Protein AF-A0A9Q3JT53-F1 (afdb_monomer_lite)

Radius of gyration: 22.78 Å; chains: 1; bounding box: 54×44×47 Å

Structure (mmCIF, N/CA/C/O backbone):
data_AF-A0A9Q3JT53-F1
#
_entry.id   AF-A0A9Q3JT53-F1
#
loop_
_atom_site.group_PDB
_atom_site.id
_atom_site.type_symbol
_atom_site.label_atom_id
_atom_site.label_alt_id
_atom_site.label_comp_id
_atom_site.label_asym_id
_atom_site.label_entity_id
_atom_site.label_seq_id
_atom_site.pdbx_PDB_ins_code
_atom_site.Cartn_x
_atom_site.Cartn_y
_atom_site.Cartn_z
_atom_site.occupancy
_atom_site.B_iso_or_equiv
_atom_site.auth_seq_id
_atom_site.auth_comp_id
_atom_site.auth_asym_id
_atom_site.auth_atom_id
_atom_site.pdbx_PDB_model_num
ATOM 1 N N . MET A 1 1 ? -17.842 -10.580 18.978 1.00 43.34 1 MET A N 1
ATOM 2 C CA . MET A 1 1 ? -16.902 -10.004 17.994 1.00 43.34 1 MET A CA 1
ATOM 3 C C . MET A 1 1 ? -15.618 -9.656 18.729 1.00 43.34 1 MET A C 1
ATOM 5 O O . MET A 1 1 ? -15.675 -8.853 19.647 1.00 43.34 1 MET A O 1
ATOM 9 N N . SER A 1 2 ? -14.497 -10.310 18.421 1.00 56.97 2 SER A N 1
ATOM 10 C CA . SER A 1 2 ? -13.197 -9.934 19.000 1.00 56.97 2 SER A CA 1
ATOM 11 C C . SER A 1 2 ? -12.789 -8.580 18.414 1.00 56.97 2 SER A C 1
ATOM 13 O O . SER A 1 2 ? -12.645 -8.465 17.197 1.00 56.97 2 SER A O 1
ATOM 15 N N . SER A 1 3 ? -12.654 -7.548 19.250 1.00 68.75 3 SER A N 1
ATOM 16 C CA . SER A 1 3 ? -12.207 -6.220 18.822 1.00 68.75 3 SER A CA 1
ATOM 17 C C . SER A 1 3 ? -10.694 -6.241 18.617 1.00 68.75 3 SER A C 1
ATOM 19 O O . SER A 1 3 ? -9.916 -5.879 19.500 1.00 68.75 3 SER A O 1
ATOM 21 N N . LYS A 1 4 ? -10.258 -6.725 17.454 1.00 84.19 4 LYS A N 1
ATOM 22 C CA . LYS A 1 4 ? -8.870 -6.545 17.032 1.00 84.19 4 LYS A CA 1
ATOM 23 C C . LYS A 1 4 ? -8.646 -5.056 16.781 1.00 84.19 4 LYS A C 1
ATOM 25 O O . LYS A 1 4 ? -9.395 -4.443 16.024 1.00 84.19 4 LYS A O 1
ATOM 30 N N . VAL A 1 5 ? -7.631 -4.482 17.420 1.00 91.19 5 VAL A N 1
ATOM 31 C CA . VAL A 1 5 ? -7.213 -3.101 17.158 1.00 91.19 5 VAL A CA 1
ATOM 32 C C . VAL A 1 5 ? -6.605 -3.051 15.756 1.00 91.19 5 VAL A C 1
AT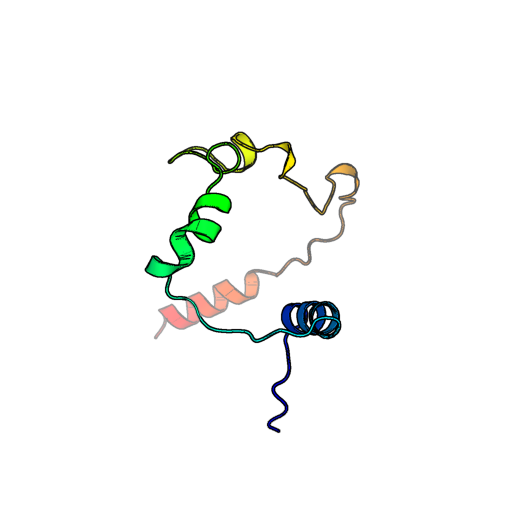OM 34 O O . VAL A 1 5 ? -5.667 -3.791 15.460 1.00 91.19 5 VAL A O 1
ATOM 37 N N . LEU A 1 6 ? -7.174 -2.222 14.880 1.00 91.62 6 LEU A N 1
ATOM 38 C CA . LEU A 1 6 ? -6.678 -2.022 13.519 1.00 91.62 6 LEU A CA 1
ATOM 39 C C . LEU A 1 6 ? -5.501 -1.043 13.520 1.00 91.62 6 LEU A C 1
ATOM 41 O O . LEU A 1 6 ? -5.475 -0.077 14.278 1.00 91.62 6 LEU A O 1
ATOM 45 N N . THR A 1 7 ? -4.542 -1.268 12.626 1.00 95.06 7 THR A N 1
ATOM 46 C CA . THR A 1 7 ? -3.517 -0.261 12.313 1.00 95.06 7 THR A CA 1
ATOM 47 C C . THR A 1 7 ? -4.139 0.933 11.581 1.00 95.06 7 THR A C 1
ATOM 49 O O . THR A 1 7 ? -5.185 0.789 10.949 1.00 95.06 7 THR A O 1
ATOM 52 N N . LEU A 1 8 ? -3.470 2.093 11.581 1.00 93.69 8 LEU A N 1
ATOM 53 C CA . LEU A 1 8 ? -3.948 3.294 10.872 1.00 93.69 8 LEU A CA 1
ATOM 54 C C . LEU A 1 8 ? -4.263 3.019 9.395 1.00 93.69 8 LEU A C 1
ATOM 56 O O . LEU A 1 8 ? -5.311 3.413 8.893 1.00 93.69 8 LEU A O 1
ATOM 60 N N . ARG A 1 9 ? -3.385 2.272 8.710 1.00 94.00 9 ARG A N 1
ATOM 61 C CA . ARG A 1 9 ? -3.596 1.889 7.309 1.00 94.00 9 ARG A CA 1
ATOM 62 C C . ARG A 1 9 ? -4.844 1.024 7.152 1.00 94.00 9 ARG A C 1
ATOM 64 O O . ARG A 1 9 ? -5.626 1.259 6.241 1.00 94.00 9 ARG A O 1
ATOM 71 N N . GLN A 1 10 ? -5.035 0.031 8.019 1.00 94.62 10 GLN A N 1
ATOM 72 C CA . GLN A 1 10 ? -6.223 -0.821 7.967 1.00 94.62 10 GLN A CA 1
ATOM 73 C C . GLN A 1 10 ? -7.499 -0.025 8.243 1.00 94.62 10 GLN A C 1
ATOM 75 O O . GLN A 1 10 ? -8.460 -0.205 7.511 1.00 94.62 10 GLN A O 1
ATOM 80 N N . ALA A 1 11 ? -7.502 0.867 9.237 1.00 94.31 11 ALA A N 1
ATOM 81 C CA . ALA A 1 11 ? -8.659 1.697 9.565 1.00 94.31 11 ALA A CA 1
ATOM 82 C C . ALA A 1 11 ? -9.073 2.592 8.387 1.00 94.31 11 ALA A C 1
ATOM 84 O O . ALA A 1 11 ? -10.230 2.555 7.983 1.00 94.31 11 ALA A O 1
ATOM 85 N N . HIS A 1 12 ? -8.113 3.289 7.771 1.00 95.25 12 HIS A N 1
ATOM 86 C CA . HIS A 1 12 ? -8.366 4.137 6.603 1.00 95.25 12 HIS A CA 1
ATOM 87 C C . HIS A 1 12 ? -8.972 3.351 5.428 1.00 95.25 12 HIS A C 1
ATOM 89 O O . HIS A 1 12 ? -9.934 3.784 4.802 1.00 95.25 12 HIS A O 1
ATOM 95 N N . TRP A 1 13 ? -8.438 2.159 5.131 1.00 96.00 13 TRP A N 1
ATOM 96 C CA . TRP A 1 13 ? -9.004 1.315 4.074 1.00 96.00 13 TRP A CA 1
ATOM 97 C C . TRP A 1 13 ? -10.359 0.714 4.447 1.00 96.00 13 TRP A C 1
ATOM 99 O O . TRP A 1 13 ? -11.197 0.563 3.568 1.00 96.00 13 TRP A O 1
ATOM 109 N N . VAL A 1 14 ? -10.589 0.361 5.714 1.00 94.00 14 VAL A N 1
ATOM 110 C CA . VAL A 1 14 ? -11.886 -0.160 6.173 1.00 94.00 14 VAL A CA 1
ATOM 111 C C . VAL A 1 14 ? -12.971 0.902 6.045 1.00 94.00 14 VAL A C 1
ATOM 113 O O . VAL A 1 14 ? -14.056 0.577 5.578 1.00 94.00 14 VAL A O 1
ATOM 116 N N . GLU A 1 15 ? -12.674 2.150 6.405 1.00 94.69 15 GLU A N 1
ATOM 117 C CA . GLU A 1 15 ? -13.591 3.279 6.240 1.00 94.69 15 GLU A CA 1
ATOM 118 C C . GLU A 1 15 ? -13.993 3.442 4.771 1.00 94.69 15 GLU A C 1
ATOM 120 O O . GLU A 1 15 ? -15.174 3.342 4.449 1.00 94.69 15 GLU A O 1
ATOM 125 N N . PHE A 1 16 ? -13.013 3.540 3.868 1.00 95.94 16 PHE A N 1
ATOM 126 C CA . PHE A 1 16 ? -13.267 3.642 2.428 1.00 95.94 16 PHE A CA 1
ATOM 127 C C . PHE A 1 16 ? -14.052 2.447 1.870 1.00 95.94 16 PHE A C 1
ATOM 129 O O . PHE 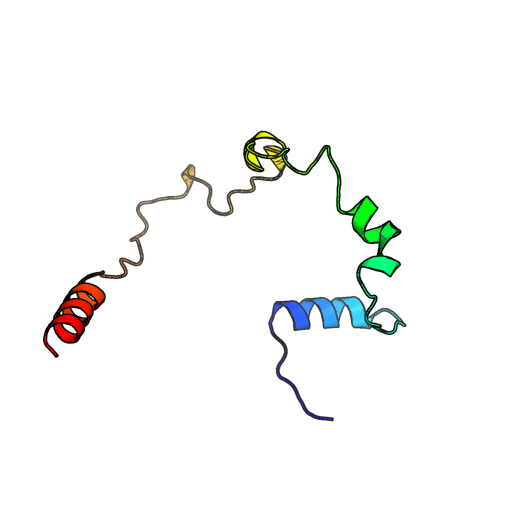A 1 16 ? -14.989 2.599 1.093 1.00 95.94 16 PHE A O 1
ATOM 136 N N . LEU A 1 17 ? -13.668 1.228 2.249 1.00 96.00 17 LEU A N 1
ATOM 137 C CA . LEU A 1 17 ? -14.291 0.027 1.710 1.00 96.00 17 LEU A CA 1
ATOM 138 C C . LEU A 1 17 ? -15.702 -0.208 2.266 1.00 96.00 17 LEU A C 1
ATOM 140 O O . LEU A 1 17 ? -16.485 -0.898 1.618 1.00 96.00 17 LEU A O 1
ATOM 144 N N . SER A 1 18 ? -16.045 0.361 3.427 1.00 94.56 18 SER A N 1
ATOM 145 C CA . SER A 1 18 ? -17.355 0.178 4.070 1.00 94.56 18 SER A CA 1
ATOM 146 C C . SER A 1 18 ? -18.541 0.651 3.222 1.00 94.56 18 SER A C 1
ATOM 148 O O . SER A 1 18 ? -19.657 0.173 3.413 1.00 94.56 18 SER A O 1
ATOM 150 N N . GLU A 1 19 ? -18.293 1.529 2.249 1.00 97.56 19 GLU A N 1
ATOM 151 C CA . GLU A 1 19 ? -19.290 2.033 1.301 1.00 97.56 19 GLU A CA 1
ATOM 152 C C . GLU A 1 19 ? -19.717 0.987 0.257 1.00 97.56 19 GLU A C 1
ATOM 154 O O . GLU A 1 19 ? -20.740 1.143 -0.411 1.00 97.56 19 GLU A O 1
ATOM 159 N N . PHE A 1 20 ? -18.955 -0.099 0.110 1.00 97.50 20 PHE A N 1
ATOM 160 C CA . PHE A 1 20 ? -19.171 -1.112 -0.915 1.00 97.50 20 PHE A CA 1
ATOM 161 C C . PHE A 1 20 ? -19.697 -2.416 -0.312 1.00 97.50 20 PHE A C 1
ATOM 163 O O . PHE A 1 20 ? -19.341 -2.819 0.795 1.00 97.50 20 PHE A O 1
ATOM 170 N N . HIS A 1 21 ? -20.503 -3.145 -1.085 1.00 96.88 21 HIS A N 1
ATOM 171 C CA . HIS A 1 21 ? -20.894 -4.507 -0.737 1.00 96.88 21 HIS A CA 1
ATOM 172 C C . HIS A 1 21 ? -19.912 -5.504 -1.361 1.00 96.88 21 HIS A C 1
ATOM 174 O O . HIS A 1 21 ? -19.980 -5.792 -2.555 1.00 96.88 21 HIS A O 1
ATOM 180 N N . PHE A 1 22 ? -18.973 -6.015 -0.565 1.00 95.12 22 PHE A N 1
ATOM 181 C CA . PHE A 1 22 ? -17.923 -6.916 -1.042 1.00 95.12 22 PHE A CA 1
ATOM 182 C C . PHE A 1 22 ? -17.553 -7.969 0.007 1.00 95.12 22 PHE A C 1
ATOM 184 O O . PHE A 1 22 ? -17.935 -7.898 1.174 1.00 95.12 22 PHE A O 1
ATOM 191 N N . THR A 1 23 ? -16.795 -8.977 -0.417 1.00 96.19 23 THR A N 1
ATOM 192 C CA . THR A 1 23 ? -16.208 -9.992 0.463 1.00 96.19 23 THR A CA 1
ATOM 193 C C . THR A 1 23 ? -14.731 -10.134 0.122 1.00 96.19 23 THR A C 1
ATOM 195 O O . THR A 1 23 ? -14.376 -10.297 -1.044 1.00 96.19 23 THR A O 1
ATOM 198 N N . ILE A 1 24 ? -13.858 -10.065 1.130 1.00 92.81 24 ILE A N 1
ATOM 199 C CA . ILE A 1 24 ? -12.416 -10.261 0.941 1.00 92.81 24 ILE A CA 1
ATOM 200 C C . ILE A 1 24 ? -12.118 -11.756 0.986 1.00 92.81 24 ILE A C 1
ATOM 202 O O . ILE A 1 24 ? -12.234 -12.388 2.035 1.00 92.81 24 ILE A O 1
ATOM 206 N N . THR A 1 25 ? -11.682 -12.311 -0.140 1.00 95.44 25 THR A N 1
ATOM 207 C CA . THR A 1 25 ? -11.232 -13.702 -0.246 1.00 95.44 25 THR A CA 1
ATOM 208 C C . THR A 1 25 ? -9.757 -13.753 -0.616 1.00 95.44 25 THR A C 1
ATOM 210 O O . THR A 1 25 ? -9.313 -13.041 -1.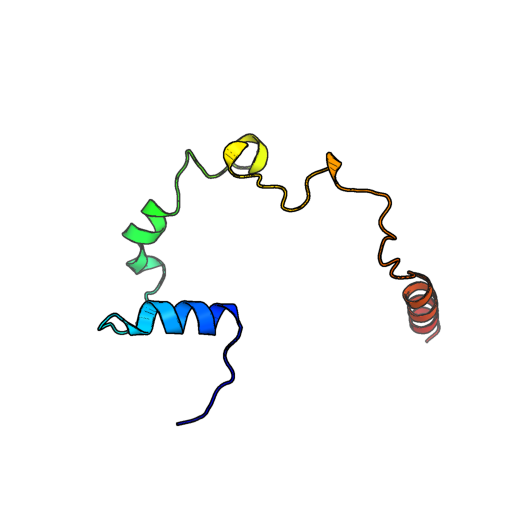517 1.00 95.44 25 THR A O 1
ATOM 213 N N . TYR A 1 26 ? -8.991 -14.618 0.047 1.00 94.81 26 TYR A N 1
ATOM 214 C CA . TYR A 1 26 ? -7.603 -14.868 -0.332 1.00 94.81 26 TYR A CA 1
ATOM 215 C C . TYR A 1 26 ? -7.534 -15.520 -1.720 1.00 94.81 26 TYR A C 1
ATOM 217 O O . TYR A 1 26 ? -8.188 -16.534 -1.963 1.00 94.81 26 TYR A O 1
ATOM 225 N N . CYS A 1 27 ? -6.713 -14.957 -2.608 1.00 93.06 27 CYS A N 1
ATOM 226 C CA . CYS A 1 27 ? -6.421 -15.528 -3.917 1.00 93.06 27 CYS A CA 1
ATOM 227 C C . CYS A 1 27 ? -4.946 -15.965 -3.965 1.00 93.06 27 CYS A C 1
ATOM 229 O O . CYS A 1 27 ? -4.060 -15.116 -3.824 1.00 93.06 27 CYS A O 1
ATOM 231 N N . PRO A 1 28 ? -4.654 -17.265 -4.152 1.00 95.38 28 PRO A N 1
ATOM 232 C CA . PRO A 1 28 ? -3.292 -17.743 -4.355 1.00 95.38 28 PRO A CA 1
ATOM 233 C C . PRO A 1 28 ? -2.642 -17.073 -5.569 1.00 95.38 28 PRO A C 1
ATOM 235 O O . PRO A 1 28 ? -3.275 -16.930 -6.613 1.00 95.38 28 PRO A O 1
ATOM 238 N N . GLY A 1 29 ? -1.349 -16.747 -5.482 1.00 91.06 29 GLY A N 1
ATOM 239 C CA . GLY A 1 29 ? -0.640 -15.995 -6.529 1.00 91.06 29 GLY A CA 1
ATOM 240 C C . GLY A 1 29 ? -0.735 -16.604 -7.936 1.00 91.06 29 GLY A C 1
ATOM 241 O O . GLY A 1 29 ? -0.851 -15.870 -8.910 1.00 91.06 29 GLY A O 1
ATOM 242 N N . ARG A 1 30 ? -0.792 -17.941 -8.055 1.00 90.88 30 ARG A N 1
ATOM 243 C CA . ARG A 1 30 ? -0.974 -18.628 -9.350 1.00 90.88 30 ARG A CA 1
ATOM 244 C C . ARG A 1 30 ? -2.299 -18.258 -10.038 1.00 90.88 30 ARG A C 1
ATOM 246 O O . ARG A 1 30 ? -2.336 -18.218 -11.262 1.00 90.88 30 ARG A O 1
ATOM 253 N N . LEU A 1 31 ? -3.357 -17.994 -9.269 1.00 92.88 31 LEU A N 1
ATOM 254 C CA . LEU A 1 31 ? -4.680 -17.597 -9.769 1.00 92.88 31 LEU A CA 1
ATOM 255 C C . LEU A 1 31 ? -4.821 -16.075 -9.922 1.00 92.88 31 LEU A C 1
ATOM 257 O O . LEU A 1 31 ? -5.708 -15.600 -10.626 1.00 92.88 31 LEU A O 1
ATOM 261 N N . ALA A 1 32 ? -3.924 -15.301 -9.313 1.00 91.81 32 ALA A N 1
ATOM 262 C CA . ALA A 1 32 ? -3.885 -13.846 -9.400 1.00 91.81 32 ALA A CA 1
ATOM 263 C C . ALA A 1 32 ? -3.126 -13.345 -10.649 1.00 91.81 32 ALA A C 1
ATOM 265 O O . ALA A 1 32 ? -2.514 -12.282 -10.612 1.00 91.81 32 ALA A O 1
ATOM 266 N N . THR A 1 33 ? -3.154 -14.088 -11.761 1.00 91.38 33 THR A N 1
ATOM 267 C CA . THR A 1 33 ? -2.313 -13.822 -12.942 1.00 91.38 33 THR A CA 1
ATOM 268 C C . THR A 1 33 ? -2.617 -12.472 -13.586 1.00 91.38 33 THR A C 1
ATOM 270 O O . THR A 1 33 ? -1.703 -11.753 -13.972 1.00 91.38 33 THR A O 1
ATOM 273 N N . LEU A 1 34 ? -3.899 -12.105 -13.679 1.00 90.50 34 LEU A N 1
ATOM 274 C CA . LEU A 1 34 ? -4.322 -10.835 -14.268 1.00 90.50 34 LEU A CA 1
ATOM 275 C C . LEU A 1 34 ? -3.895 -9.619 -13.424 1.00 90.50 34 LEU A C 1
ATOM 277 O O . LEU A 1 34 ? -3.224 -8.744 -13.971 1.00 90.50 34 LEU A O 1
ATOM 281 N N . PRO A 1 35 ? -4.231 -9.527 -12.119 1.00 91.31 35 PRO A N 1
ATOM 282 C CA . PRO A 1 35 ? -3.768 -8.407 -11.304 1.00 91.31 35 PRO A CA 1
ATOM 283 C C . PRO A 1 35 ? -2.239 -8.376 -11.164 1.00 91.31 35 PRO A C 1
ATOM 285 O O . PRO A 1 35 ? -1.667 -7.290 -11.201 1.00 91.31 35 PRO A O 1
ATOM 288 N N . ASP A 1 36 ? -1.566 -9.532 -11.074 1.00 89.12 36 ASP A N 1
ATOM 289 C CA . ASP A 1 36 ? -0.097 -9.607 -11.068 1.00 89.12 36 ASP A CA 1
ATOM 290 C C . ASP A 1 36 ? 0.491 -9.027 -12.366 1.00 89.12 36 ASP A C 1
ATOM 292 O O . ASP A 1 36 ? 1.323 -8.123 -12.303 1.00 89.12 36 ASP A O 1
ATOM 296 N N . ALA A 1 37 ? -0.011 -9.437 -13.536 1.00 87.88 37 ALA A N 1
ATOM 297 C CA . ALA A 1 37 ? 0.415 -8.894 -14.827 1.00 87.88 37 ALA A CA 1
ATOM 298 C C . ALA A 1 37 ? 0.165 -7.382 -14.952 1.00 87.88 37 ALA A C 1
ATOM 300 O O . ALA A 1 37 ? 1.022 -6.657 -15.446 1.00 87.88 37 ALA A O 1
ATOM 301 N N . LEU A 1 38 ? -0.976 -6.880 -14.466 1.00 87.44 38 LEU A N 1
ATOM 302 C CA . LEU A 1 38 ? -1.278 -5.443 -14.492 1.00 87.44 38 LEU A CA 1
ATOM 303 C C . LEU A 1 38 ? -0.401 -4.633 -13.529 1.00 87.44 38 LEU A C 1
ATOM 305 O O . LEU A 1 38 ? -0.100 -3.471 -13.810 1.00 87.44 38 LEU A O 1
ATOM 309 N N . SER A 1 39 ? 0.006 -5.229 -12.405 1.00 85.81 39 SER A N 1
ATOM 310 C CA . SER A 1 39 ? 0.934 -4.601 -11.463 1.00 85.81 39 SER A CA 1
ATOM 311 C C . SER A 1 39 ? 2.369 -4.555 -11.991 1.00 85.81 39 SER A C 1
ATOM 313 O O . SER A 1 39 ? 3.083 -3.596 -11.717 1.00 85.81 39 SER A O 1
ATOM 315 N N . ARG A 1 40 ? 2.784 -5.534 -12.804 1.00 82.19 40 ARG A N 1
ATOM 316 C CA . ARG A 1 40 ? 4.117 -5.608 -13.419 1.00 82.19 40 ARG A CA 1
ATOM 317 C C . ARG A 1 40 ? 4.157 -4.810 -14.712 1.00 82.19 40 ARG A C 1
ATOM 319 O O . ARG A 1 40 ? 4.090 -5.337 -15.816 1.00 82.19 40 ARG A O 1
ATOM 326 N N . LYS A 1 41 ? 4.247 -3.498 -14.560 1.00 79.06 41 LYS A N 1
ATOM 327 C CA . LYS A 1 41 ? 4.420 -2.579 -15.679 1.00 79.06 41 LYS A CA 1
ATOM 328 C C . LYS A 1 41 ? 5.908 -2.399 -15.985 1.00 79.06 41 LYS A C 1
ATOM 330 O O . LYS A 1 41 ? 6.591 -1.686 -15.256 1.00 79.06 41 LYS A O 1
ATOM 335 N N . ASP A 1 42 ? 6.397 -2.994 -17.072 1.00 76.19 42 ASP A N 1
ATOM 336 C CA . ASP A 1 42 ? 7.815 -2.918 -17.495 1.00 76.19 42 ASP A CA 1
ATOM 337 C C . ASP A 1 42 ? 8.313 -1.479 -17.727 1.00 76.19 42 ASP A C 1
ATOM 339 O O . ASP A 1 42 ? 9.503 -1.177 -17.650 1.00 76.19 42 ASP A O 1
ATOM 343 N N . ASN A 1 43 ? 7.392 -0.556 -18.002 1.00 75.25 43 ASN A N 1
ATOM 344 C CA . ASN A 1 43 ? 7.689 0.867 -18.132 1.00 75.25 43 ASN A CA 1
ATOM 345 C C . ASN A 1 43 ? 7.813 1.604 -16.786 1.00 75.25 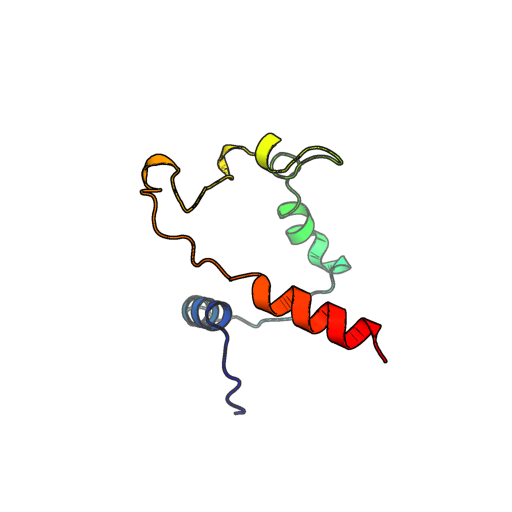43 ASN A C 1
ATOM 347 O O . ASN A 1 43 ? 8.354 2.703 -16.756 1.00 75.25 43 ASN A O 1
ATOM 351 N N . VAL A 1 44 ? 7.309 1.030 -15.692 1.00 74.94 44 VAL A N 1
ATOM 352 C CA . VAL A 1 44 ? 7.329 1.623 -14.345 1.00 74.94 44 VAL A CA 1
ATOM 353 C C . VAL A 1 44 ? 8.413 0.986 -13.483 1.00 74.94 44 VAL A C 1
ATOM 355 O O . VAL A 1 44 ? 9.063 1.683 -12.703 1.00 74.94 44 VAL A O 1
ATOM 358 N N . TYR A 1 45 ? 8.597 -0.328 -13.606 1.00 76.94 45 TYR A N 1
ATOM 359 C CA . TYR A 1 45 ? 9.571 -1.066 -12.818 1.00 76.94 45 TYR A CA 1
ATOM 360 C C . TYR A 1 45 ? 10.948 -1.043 -13.494 1.00 76.94 45 TYR A C 1
ATOM 362 O O . TYR A 1 45 ? 11.045 -1.199 -14.712 1.00 76.94 45 TYR A O 1
ATOM 370 N N . PRO A 1 46 ? 12.025 -0.836 -12.722 1.00 78.62 46 PRO A N 1
ATOM 371 C CA . PRO A 1 46 ? 13.375 -0.928 -13.228 1.00 78.62 46 PRO A CA 1
ATOM 372 C C . PRO A 1 46 ? 13.694 -2.355 -13.670 1.00 78.62 46 PRO A C 1
ATOM 374 O O . PRO A 1 46 ? 13.270 -3.338 -13.058 1.00 78.62 46 PRO A O 1
ATOM 377 N N . GLU A 1 47 ? 14.507 -2.457 -14.712 1.00 81.44 47 GLU A N 1
ATOM 378 C CA . GLU A 1 47 ? 15.170 -3.704 -15.064 1.00 81.44 47 GLU A CA 1
ATOM 379 C C . GLU A 1 47 ? 16.185 -4.094 -13.978 1.00 81.44 47 GLU A C 1
ATOM 381 O O . GLU A 1 47 ? 16.548 -3.312 -13.094 1.00 81.44 47 GLU A O 1
ATOM 386 N N . ARG A 1 48 ? 16.654 -5.341 -14.017 1.00 80.44 48 ARG A N 1
ATOM 387 C CA . ARG A 1 48 ? 17.625 -5.823 -13.033 1.00 80.4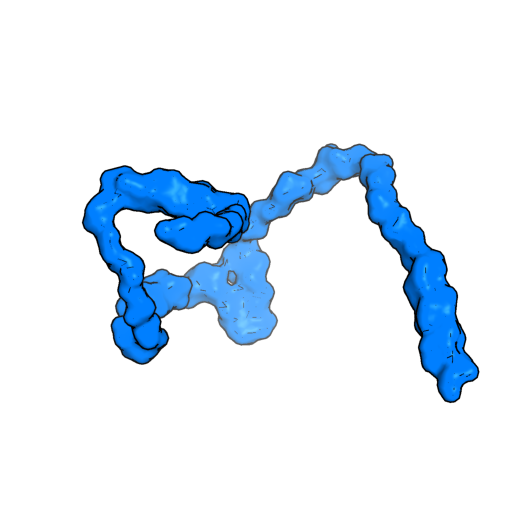4 48 ARG A CA 1
ATOM 388 C C . ARG A 1 48 ? 18.894 -4.964 -13.084 1.00 80.44 48 ARG A C 1
ATOM 390 O O . ARG A 1 48 ? 19.576 -4.943 -14.101 1.00 80.44 48 ARG A O 1
ATOM 397 N N . GLY A 1 49 ? 19.233 -4.333 -11.962 1.00 80.81 49 GLY A N 1
ATOM 398 C CA . GLY A 1 49 ? 20.454 -3.533 -11.819 1.00 80.81 49 GLY A CA 1
ATOM 399 C C . GLY A 1 49 ? 20.307 -2.055 -12.181 1.00 80.81 49 GLY A C 1
ATOM 400 O O . GLY A 1 49 ? 21.298 -1.338 -12.100 1.00 80.81 49 GLY A O 1
ATOM 401 N N . VAL A 1 50 ? 19.106 -1.589 -12.539 1.00 79.88 50 VAL A N 1
ATOM 402 C CA . VAL A 1 50 ? 18.804 -0.152 -12.613 1.00 79.88 50 VAL A CA 1
ATOM 403 C C . VAL A 1 50 ? 17.943 0.263 -11.421 1.00 79.88 50 VAL A C 1
ATOM 405 O O . VAL A 1 50 ? 17.118 -0.505 -10.931 1.00 79.88 50 VAL A O 1
ATOM 408 N N . ASP A 1 51 ? 18.148 1.475 -10.916 1.00 79.94 51 ASP A N 1
ATOM 409 C CA . ASP A 1 51 ? 17.408 1.960 -9.752 1.00 79.94 51 ASP A CA 1
ATOM 410 C C . ASP A 1 51 ? 16.006 2.427 -10.153 1.00 79.94 51 ASP A C 1
ATOM 412 O O . ASP A 1 51 ? 15.818 3.026 -11.215 1.00 79.94 51 ASP A O 1
ATOM 416 N N . PHE A 1 52 ? 15.017 2.237 -9.275 1.00 76.81 52 PHE A N 1
ATOM 417 C CA . PHE A 1 52 ? 13.634 2.695 -9.494 1.00 76.81 52 PHE A CA 1
ATOM 418 C C . PHE A 1 52 ? 13.551 4.186 -9.849 1.00 76.81 52 PHE A C 1
ATOM 420 O O . PHE A 1 52 ? 12.775 4.571 -10.722 1.00 76.81 52 PHE A O 1
ATOM 427 N N . ILE A 1 53 ? 14.384 5.008 -9.205 1.00 75.94 53 ILE A N 1
ATOM 428 C CA . ILE A 1 53 ? 14.459 6.457 -9.430 1.00 75.94 53 ILE A CA 1
ATOM 429 C C . ILE A 1 53 ? 14.911 6.759 -10.865 1.00 75.94 53 ILE A C 1
ATOM 431 O O . ILE A 1 53 ? 14.378 7.665 -11.497 1.00 75.94 53 ILE A O 1
ATOM 435 N N . SER A 1 54 ? 15.852 5.977 -11.402 1.00 80.56 54 SER A N 1
ATOM 436 C CA . SER A 1 54 ? 16.367 6.179 -12.761 1.00 80.56 54 SER A CA 1
ATOM 437 C C . SER A 1 54 ? 15.323 5.860 -13.837 1.00 80.56 54 SER A C 1
ATOM 439 O O . SER A 1 54 ? 15.218 6.581 -14.827 1.00 80.56 54 SER A O 1
ATOM 441 N N . LYS A 1 55 ? 14.513 4.811 -13.630 1.00 79.25 55 LYS A N 1
ATOM 442 C CA . LYS A 1 55 ? 13.467 4.386 -14.573 1.00 79.25 55 LYS A CA 1
ATOM 443 C C . LYS A 1 55 ? 12.221 5.269 -14.486 1.00 79.25 55 LYS A C 1
ATOM 445 O O . LYS A 1 55 ? 11.604 5.549 -15.510 1.00 79.25 55 LYS A O 1
ATOM 450 N N . ASN A 1 56 ? 11.850 5.704 -13.280 1.00 77.44 56 ASN A N 1
ATOM 451 C CA . ASN A 1 56 ? 10.667 6.527 -13.049 1.00 77.44 56 ASN A CA 1
ATOM 452 C C . ASN A 1 56 ? 10.966 7.723 -12.120 1.00 77.44 56 ASN A C 1
ATOM 454 O O . ASN A 1 56 ? 10.527 7.738 -10.965 1.00 77.44 56 ASN A O 1
ATOM 458 N N . PRO A 1 57 ? 11.669 8.755 -12.625 1.00 76.81 57 PRO A N 1
ATOM 459 C CA . PRO A 1 57 ? 12.038 9.935 -11.836 1.00 76.81 57 PRO A CA 1
ATOM 460 C C . PRO A 1 57 ? 10.824 10.764 -11.395 1.00 76.81 57 PRO A C 1
ATOM 462 O O . PRO A 1 57 ? 10.901 11.539 -10.451 1.00 76.81 57 PRO A O 1
ATOM 465 N N . GLN A 1 58 ? 9.673 10.583 -12.045 1.00 74.62 58 GLN A N 1
ATOM 466 C CA . GLN A 1 58 ? 8.420 11.250 -11.678 1.00 74.62 58 GLN A CA 1
ATOM 467 C C . GLN A 1 58 ? 7.866 10.725 -10.343 1.00 74.62 58 GLN A C 1
ATOM 469 O O . GLN A 1 58 ? 7.167 11.448 -9.644 1.00 74.62 58 GLN A O 1
ATOM 474 N N . ASN A 1 59 ? 8.170 9.470 -9.992 1.00 69.06 59 ASN A N 1
ATOM 475 C CA . ASN A 1 59 ? 7.648 8.802 -8.798 1.00 69.06 59 ASN A CA 1
ATOM 476 C C . ASN A 1 59 ? 8.544 9.001 -7.563 1.00 69.06 59 ASN A C 1
ATOM 478 O O . ASN A 1 59 ? 8.188 8.586 -6.459 1.00 69.06 59 ASN A O 1
ATOM 482 N N . SER A 1 60 ? 9.713 9.637 -7.715 1.00 67.75 60 SER A N 1
ATOM 483 C CA . SER A 1 60 ? 10.511 10.077 -6.572 1.00 67.75 60 SER A CA 1
ATOM 484 C C . SER A 1 60 ? 9.903 11.352 -5.990 1.00 67.75 60 SER A C 1
ATOM 486 O O . SER A 1 60 ? 10.332 12.467 -6.280 1.00 67.75 60 SER A O 1
ATOM 488 N N . HIS A 1 61 ? 8.880 11.192 -5.159 1.00 67.31 61 HIS A N 1
ATOM 489 C CA . HIS A 1 61 ? 8.357 12.289 -4.358 1.00 67.31 61 HIS A CA 1
ATOM 490 C C . HIS A 1 61 ? 9.147 12.361 -3.053 1.00 67.31 61 HIS A C 1
ATOM 492 O O . HIS A 1 61 ? 8.892 11.616 -2.106 1.00 67.31 61 HIS A O 1
ATOM 498 N N . GLN A 1 62 ? 10.137 13.252 -3.001 1.00 66.44 62 GLN A N 1
ATOM 499 C CA . GLN A 1 62 ? 10.789 13.579 -1.740 1.00 66.44 62 GLN A CA 1
ATOM 500 C C . GLN A 1 62 ? 9.782 14.346 -0.873 1.00 66.44 62 GLN A C 1
ATOM 502 O O . GLN A 1 62 ? 9.374 15.454 -1.215 1.00 66.44 62 GLN A O 1
ATOM 507 N N . VAL A 1 63 ? 9.349 13.737 0.236 1.00 67.38 63 VAL A N 1
ATOM 508 C CA . VAL A 1 63 ? 8.368 14.339 1.163 1.00 67.38 63 VAL A CA 1
ATOM 509 C C . VAL A 1 63 ? 8.912 15.634 1.778 1.00 67.38 63 VAL A C 1
ATOM 511 O O . VAL A 1 63 ? 8.161 16.571 2.032 1.00 67.38 63 VAL A O 1
ATOM 514 N N . ILE A 1 64 ? 10.230 15.705 1.969 1.00 70.31 64 ILE A N 1
ATOM 515 C CA . ILE A 1 64 ? 10.931 16.870 2.504 1.00 70.31 64 ILE A CA 1
ATOM 516 C C . ILE A 1 64 ? 11.694 17.522 1.357 1.00 70.31 64 ILE A C 1
ATOM 518 O O . ILE A 1 64 ? 12.651 16.947 0.845 1.00 70.31 64 ILE A O 1
ATOM 522 N N . LYS A 1 65 ? 11.278 18.719 0.947 1.00 68.88 65 LYS A N 1
ATOM 523 C CA . LYS A 1 65 ? 12.036 19.500 -0.035 1.00 68.88 65 LYS A CA 1
ATOM 524 C C . LYS A 1 65 ? 13.350 19.971 0.604 1.00 68.88 65 LYS A C 1
ATOM 526 O O . LYS A 1 65 ? 13.307 20.437 1.745 1.00 68.88 65 LYS A O 1
ATOM 531 N N . PRO A 1 66 ? 14.490 19.900 -0.105 1.00 64.44 66 PRO A N 1
ATOM 532 C CA . PRO A 1 66 ? 15.780 20.327 0.438 1.00 64.44 66 PRO A CA 1
ATOM 533 C C . PRO A 1 66 ? 15.786 21.815 0.820 1.00 64.44 66 PRO A C 1
ATOM 535 O O . PRO A 1 66 ? 16.404 22.183 1.811 1.00 64.44 66 PRO A O 1
ATOM 538 N N . ASP A 1 67 ? 15.008 22.642 0.116 1.00 64.62 67 ASP A N 1
ATOM 539 C CA . ASP A 1 67 ? 14.899 24.091 0.348 1.00 64.62 67 ASP A CA 1
ATOM 540 C C . ASP A 1 67 ? 14.314 24.462 1.724 1.00 64.62 67 ASP A C 1
ATOM 542 O O . ASP A 1 67 ? 14.436 25.600 2.170 1.00 64.62 67 ASP A O 1
ATOM 546 N N . GLY A 1 68 ? 13.645 23.511 2.388 1.00 56.38 68 GLY A N 1
ATOM 547 C CA . GLY A 1 68 ? 13.007 23.687 3.693 1.00 56.38 68 GLY A CA 1
ATOM 548 C C . GLY A 1 68 ? 13.756 23.031 4.847 1.00 56.38 68 GLY A C 1
ATOM 549 O O . GLY A 1 68 ? 13.288 23.120 5.982 1.00 56.38 68 GLY A O 1
ATOM 550 N N . ILE A 1 69 ? 14.908 22.400 4.588 1.00 58.09 69 ILE A N 1
ATOM 551 C CA . ILE A 1 69 ? 15.835 22.004 5.647 1.00 58.09 69 ILE A CA 1
ATOM 552 C C . ILE A 1 69 ? 16.545 23.289 6.090 1.00 58.09 69 ILE A C 1
ATOM 554 O O . ILE A 1 69 ? 17.735 23.490 5.866 1.00 58.09 69 ILE A O 1
ATOM 558 N N . GLN A 1 70 ? 15.801 24.183 6.754 1.00 57.84 70 GLN A N 1
ATOM 559 C CA . GLN A 1 70 ? 16.429 24.930 7.837 1.00 57.84 70 GLN A CA 1
ATOM 560 C C . GLN A 1 70 ? 17.100 23.883 8.716 1.00 57.84 70 GLN A C 1
ATOM 562 O O . GLN A 1 70 ? 16.581 22.773 8.807 1.00 57.84 70 GLN A O 1
ATOM 567 N N . GLU A 1 71 ? 18.250 24.205 9.289 1.00 55.22 71 GLU A N 1
ATOM 568 C CA . GLU A 1 71 ? 19.081 23.359 10.148 1.00 55.22 71 GLU A CA 1
ATOM 569 C C . GLU A 1 71 ? 18.316 22.900 11.411 1.00 55.22 71 GL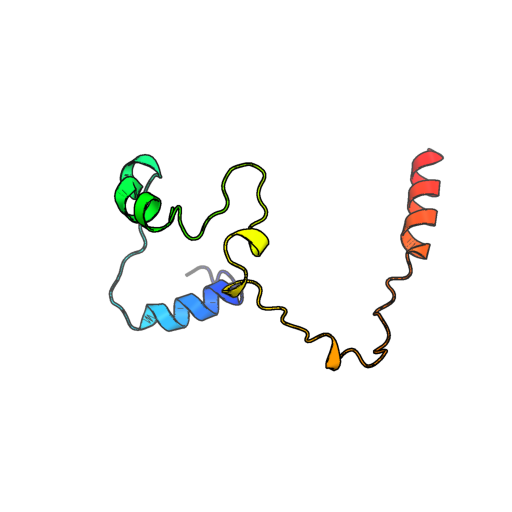U A C 1
ATOM 571 O O . GLU A 1 71 ? 18.692 23.167 12.550 1.00 55.22 71 GLU A O 1
ATOM 576 N N . SER A 1 72 ? 17.178 22.236 11.229 1.00 49.25 72 SER A N 1
ATOM 577 C CA . SER A 1 72 ? 16.286 21.734 12.239 1.00 49.25 72 SER A CA 1
ATOM 578 C C . SER A 1 72 ? 16.964 20.490 12.746 1.00 49.25 72 SER A C 1
ATOM 580 O O . SER A 1 72 ? 16.789 19.402 12.196 1.00 49.25 72 SER A O 1
ATOM 582 N N . ILE A 1 73 ? 17.839 20.737 13.721 1.00 51.31 73 ILE A N 1
ATOM 583 C CA . ILE A 1 73 ? 18.110 19.913 14.887 1.00 51.31 73 ILE A CA 1
ATOM 584 C C . ILE A 1 73 ? 17.683 18.492 14.576 1.00 51.31 73 ILE A C 1
ATOM 586 O O . ILE A 1 73 ? 16.558 18.080 14.875 1.00 51.31 73 ILE A O 1
ATOM 590 N N . PHE A 1 74 ? 18.581 17.778 13.892 1.00 43.62 74 PHE A N 1
ATOM 591 C CA . PHE A 1 74 ? 18.522 16.333 13.841 1.00 43.62 74 PHE A CA 1
ATOM 592 C C . PHE A 1 74 ? 18.128 15.896 15.245 1.00 43.62 74 PHE A C 1
ATOM 594 O O . PHE A 1 74 ? 18.758 16.319 16.222 1.00 43.62 74 PHE A O 1
ATOM 601 N N . PHE A 1 75 ? 17.063 15.104 15.353 1.00 47.97 75 PHE A N 1
ATOM 602 C CA . PHE A 1 75 ? 16.862 14.284 16.530 1.00 47.97 75 PHE A CA 1
ATOM 603 C C . PHE A 1 75 ? 18.099 13.392 16.561 1.00 47.97 75 PHE A C 1
ATOM 605 O O . PHE A 1 75 ? 18.173 12.368 15.885 1.00 47.97 75 PHE A O 1
ATOM 612 N N . SER A 1 76 ? 19.148 13.912 17.189 1.00 47.22 76 SER A N 1
ATOM 613 C CA . SER A 1 76 ? 20.451 13.303 17.257 1.00 47.22 76 SER A CA 1
ATOM 614 C C . SER A 1 76 ? 20.212 12.155 18.208 1.00 47.22 76 SER A C 1
ATOM 616 O O . SER A 1 76 ? 20.225 12.324 19.427 1.00 47.22 76 SER A O 1
ATOM 618 N N . ILE A 1 77 ? 19.839 11.005 17.648 1.00 48.34 77 ILE A N 1
ATOM 619 C CA . ILE A 1 77 ? 19.918 9.752 18.369 1.00 48.34 77 ILE A CA 1
ATOM 620 C C . ILE A 1 77 ? 21.400 9.645 18.674 1.00 48.34 77 ILE A C 1
ATOM 622 O O . ILE A 1 77 ? 22.204 9.319 17.802 1.00 48.34 77 ILE A O 1
ATOM 626 N N . LYS A 1 78 ? 21.772 10.045 19.889 1.00 49.12 78 LYS A N 1
ATOM 627 C CA . LYS A 1 78 ? 23.128 9.888 20.373 1.00 49.12 78 LYS A CA 1
ATOM 628 C C . LYS A 1 78 ? 23.429 8.398 20.305 1.00 49.12 78 LYS A C 1
ATOM 630 O O . LYS A 1 78 ? 22.896 7.610 21.082 1.00 49.12 78 LYS A O 1
ATOM 635 N N . VAL A 1 79 ? 24.281 8.029 19.356 1.00 50.50 79 VAL A N 1
ATOM 636 C CA . VAL A 1 79 ? 24.799 6.665 19.183 1.00 50.50 79 VAL A CA 1
ATOM 637 C C . VAL A 1 79 ? 25.675 6.248 20.381 1.00 50.50 79 VAL A C 1
ATOM 639 O O . VAL A 1 79 ? 26.061 5.091 20.474 1.00 50.50 79 VAL A O 1
ATOM 642 N N . GLU A 1 80 ? 25.897 7.139 21.357 1.00 51.25 80 GLU A N 1
ATOM 643 C CA . GLU A 1 80 ? 26.553 6.843 22.642 1.00 51.25 80 GLU A CA 1
ATOM 644 C C . GLU A 1 80 ? 25.904 5.661 23.395 1.00 51.25 80 GLU A C 1
ATOM 646 O O . GLU A 1 80 ? 26.592 4.964 24.123 1.00 51.25 80 GLU A O 1
ATOM 651 N N . ILE A 1 81 ? 24.614 5.359 23.187 1.00 52.81 81 ILE A N 1
ATOM 652 C CA . ILE A 1 81 ? 23.947 4.239 23.886 1.00 52.81 81 ILE A CA 1
ATOM 653 C C . ILE A 1 81 ? 24.338 2.862 23.306 1.00 52.81 81 ILE A C 1
ATOM 655 O O . ILE A 1 81 ? 24.236 1.850 23.996 1.00 52.81 81 ILE A O 1
ATOM 659 N N . PHE A 1 82 ? 24.787 2.787 22.047 1.00 53.28 82 PHE A N 1
ATOM 660 C CA . PHE A 1 82 ? 25.083 1.501 21.399 1.00 53.28 82 PHE A CA 1
ATOM 661 C C . PHE A 1 82 ? 26.533 1.036 21.572 1.00 53.28 82 PHE A C 1
ATOM 663 O O . PHE A 1 82 ? 26.756 -0.173 21.562 1.00 53.28 82 PHE A O 1
ATOM 670 N N . SER A 1 83 ? 27.503 1.942 21.757 1.00 58.72 83 SER A N 1
ATOM 671 C CA . SER A 1 83 ? 28.896 1.545 22.029 1.00 58.72 83 SER A CA 1
ATOM 672 C C . SER A 1 83 ? 29.010 0.810 23.360 1.00 58.72 83 SER A C 1
ATOM 674 O O . SER A 1 83 ? 29.561 -0.284 23.415 1.00 58.72 83 SER A O 1
ATOM 676 N N . ASP A 1 84 ? 28.376 1.356 24.398 1.00 60.31 84 ASP A N 1
ATOM 677 C CA . ASP A 1 84 ? 28.478 0.835 25.763 1.00 60.31 84 ASP A CA 1
ATOM 678 C C . ASP A 1 84 ? 27.833 -0.554 25.897 1.00 60.31 84 ASP A C 1
ATOM 680 O O . ASP A 1 84 ? 28.286 -1.397 26.673 1.00 60.31 84 ASP A O 1
ATOM 684 N N . LEU A 1 85 ? 26.792 -0.818 25.101 1.00 59.12 85 LEU A N 1
ATOM 685 C CA . LEU A 1 85 ? 26.086 -2.097 25.082 1.00 59.12 85 LEU A CA 1
ATOM 686 C C . LEU A 1 85 ? 26.857 -3.163 24.286 1.00 59.12 85 LEU A C 1
ATOM 688 O O . LEU A 1 85 ? 26.900 -4.324 24.691 1.00 59.12 85 LEU A O 1
ATOM 692 N N . VAL A 1 86 ? 27.509 -2.781 23.182 1.00 62.16 86 VAL A N 1
ATOM 693 C CA . VAL A 1 86 ? 28.391 -3.684 22.421 1.00 62.16 86 VAL A CA 1
ATOM 694 C C . VAL A 1 86 ? 29.618 -4.071 23.252 1.00 62.16 86 VAL A C 1
ATOM 696 O O . VAL A 1 86 ? 29.978 -5.248 23.278 1.00 62.16 86 VAL A O 1
ATOM 699 N N . ASP A 1 87 ? 30.189 -3.127 24.000 1.00 62.09 87 ASP A N 1
ATOM 700 C CA . ASP A 1 87 ? 31.323 -3.383 24.894 1.00 62.09 87 ASP A CA 1
ATOM 701 C C . ASP A 1 87 ? 30.943 -4.277 26.090 1.00 62.09 87 ASP A C 1
ATOM 703 O O . ASP A 1 87 ? 31.770 -5.058 26.567 1.00 62.09 87 ASP A O 1
ATOM 707 N N . GLN A 1 88 ? 29.686 -4.225 26.554 1.00 63.59 88 GLN A N 1
ATOM 708 C CA . GLN A 1 88 ? 29.163 -5.154 27.565 1.00 63.59 88 GLN A CA 1
ATOM 709 C C . GLN A 1 88 ? 28.969 -6.577 27.028 1.00 63.59 88 GLN A C 1
ATOM 711 O O . GLN A 1 88 ? 29.283 -7.530 27.735 1.00 63.59 88 GLN A O 1
ATOM 716 N N . ILE A 1 89 ? 28.496 -6.739 25.789 1.00 63.06 89 ILE A N 1
ATOM 717 C CA . ILE A 1 89 ? 28.272 -8.065 25.183 1.00 63.06 89 ILE A CA 1
ATOM 718 C C . ILE A 1 89 ? 29.594 -8.775 24.852 1.00 63.06 89 ILE A C 1
ATOM 720 O O . ILE A 1 89 ? 29.644 -9.999 24.858 1.00 63.06 89 ILE A O 1
ATOM 724 N N . GLN A 1 90 ? 30.673 -8.038 24.573 1.00 56.44 90 GLN A N 1
ATOM 725 C CA . GLN A 1 90 ? 31.975 -8.631 24.236 1.00 56.44 90 GLN A CA 1
ATOM 726 C C . GLN A 1 90 ? 32.835 -9.024 25.449 1.00 56.44 90 GLN A C 1
ATOM 728 O O . GLN A 1 90 ? 33.943 -9.529 25.261 1.00 56.44 90 GLN A O 1
ATOM 733 N N . LYS A 1 91 ? 32.364 -8.780 26.680 1.00 59.19 91 LYS A N 1
ATOM 734 C CA . LYS A 1 91 ? 33.128 -9.032 27.914 1.00 59.19 91 LYS A CA 1
ATOM 735 C C . LYS A 1 91 ? 32.582 -10.174 28.785 1.00 59.19 91 LYS A C 1
ATOM 737 O O . LYS A 1 91 ? 33.178 -10.446 29.828 1.00 59.19 91 LYS A O 1
ATOM 742 N N . GLU A 1 92 ? 31.509 -10.839 28.358 1.00 46.94 92 GLU A N 1
ATOM 743 C CA . GLU A 1 92 ? 31.092 -12.166 28.852 1.00 46.94 92 GLU A CA 1
ATOM 744 C C . GLU A 1 92 ? 31.569 -13.271 27.901 1.00 46.94 92 GLU A C 1
ATOM 746 O O . GLU A 1 92 ? 31.974 -14.340 28.414 1.00 46.94 92 GLU A O 1
#

Organism: NCBI:txid1389203

Secondary structure (DSSP, 8-state):
---PPPPHHHHHHHHHHTTS--------TTT-HHHHHHH--TTTSPPTTS-HHHH-GGG---SS-GGG----------THHHHHHHHHHTT-

Sequence (92 aa):
MSSKVLTLRQAHWVEFLSEFHFTITYCPGRLATLPDALSRKDNVYPERGVDFISKNPQNSHQVIKPDGIQESIFFSIKVEIFSDLVDQIQKE

pLDDT: mean 75.83, std 16.65, range [43.34, 97.56]

Foldseek 3Di:
DPPDDDDPVRVVVCVVCVVDDDDDDDDDPVRCVVVVVVVPDVQQDDDPPDDSCVSCVVPPDDVDDPVPPPVPDDPCPPCVVVVVVVVVVVPD